Protein AF-A0A835RZ90-F1 (afdb_monomer_lite)

Sequence (85 aa):
MYKGMASEVFVPYMDPSDGWYYKGYMDAGENGIGVFAFPRPPQRLPAECVLRGCSIRRDVICIFERYAGDLAWRHSDQFLAQASI

Organism: Vanilla planifolia (NCBI:txid51239)

Structure (mmCIF, N/CA/C/O backbone):
data_AF-A0A835RZ90-F1
#
_entry.id   AF-A0A835RZ90-F1
#
loop_
_atom_site.group_PDB
_atom_site.id
_atom_site.type_symbol
_atom_site.label_atom_id
_atom_site.label_alt_id
_atom_site.label_comp_id
_atom_site.label_asym_id
_atom_site.label_entity_id
_atom_site.label_seq_id
_atom_site.pdbx_PDB_ins_code
_atom_site.Cartn_x
_atom_site.Cartn_y
_atom_site.Cartn_z
_atom_site.occupancy
_atom_site.B_iso_or_equiv
_atom_site.auth_seq_id
_atom_site.auth_comp_id
_atom_site.auth_asym_id
_atom_site.auth_atom_id
_atom_site.pdbx_PDB_model_num
ATOM 1 N N . MET A 1 1 ? 2.364 8.235 15.574 1.00 85.56 1 MET A N 1
ATOM 2 C CA . MET A 1 1 ? 2.935 8.157 14.209 1.00 85.56 1 MET A CA 1
ATOM 3 C C . MET A 1 1 ? 2.673 9.487 13.512 1.00 85.56 1 MET A C 1
ATOM 5 O O . MET A 1 1 ? 1.524 9.898 13.511 1.00 85.56 1 MET A O 1
ATOM 9 N N . TYR A 1 2 ? 3.696 10.164 12.971 1.00 96.75 2 TYR A N 1
ATOM 10 C CA . TYR A 1 2 ? 3.506 11.434 12.243 1.00 96.75 2 TYR A CA 1
ATOM 11 C C . TYR A 1 2 ? 3.032 11.214 10.797 1.00 96.75 2 TYR A C 1
ATOM 13 O O . TYR A 1 2 ? 2.129 11.899 10.330 1.00 96.75 2 TYR A O 1
ATOM 21 N N . LYS A 1 3 ? 3.603 10.224 10.098 1.00 96.88 3 LYS A N 1
ATOM 22 C CA . LYS A 1 3 ? 3.210 9.850 8.735 1.00 96.88 3 LYS A CA 1
ATOM 23 C C . LYS A 1 3 ? 3.460 8.361 8.500 1.00 96.88 3 LYS A C 1
ATOM 25 O O . LYS A 1 3 ? 4.528 7.866 8.846 1.00 96.88 3 LYS A O 1
ATOM 30 N N . GLY A 1 4 ? 2.486 7.674 7.911 1.00 94.56 4 GLY A N 1
ATOM 31 C CA . GLY A 1 4 ? 2.594 6.283 7.471 1.00 94.56 4 GLY A CA 1
ATOM 32 C C . GLY A 1 4 ? 1.928 6.119 6.109 1.00 94.56 4 GLY A C 1
ATOM 33 O O . GLY A 1 4 ? 0.820 6.609 5.906 1.00 94.56 4 GLY A O 1
ATOM 34 N N . MET A 1 5 ? 2.627 5.489 5.168 1.00 93.81 5 MET A N 1
ATOM 35 C CA . MET A 1 5 ? 2.145 5.211 3.813 1.00 93.81 5 MET A CA 1
ATOM 36 C C . MET A 1 5 ? 2.958 4.067 3.200 1.00 93.81 5 MET A C 1
ATOM 38 O O . MET A 1 5 ? 4.098 3.848 3.608 1.00 93.81 5 MET A O 1
ATOM 42 N N . ALA A 1 6 ? 2.394 3.368 2.214 1.00 92.12 6 ALA A N 1
ATOM 43 C CA . ALA A 1 6 ? 3.176 2.479 1.361 1.00 92.12 6 ALA A CA 1
ATOM 44 C C . ALA A 1 6 ? 4.067 3.340 0.456 1.00 92.12 6 ALA A C 1
ATOM 46 O O . ALA A 1 6 ? 3.551 4.141 -0.322 1.00 92.12 6 ALA A O 1
ATOM 47 N N . SER A 1 7 ? 5.387 3.232 0.615 1.00 95.06 7 SER A N 1
ATOM 48 C CA . SER A 1 7 ? 6.337 4.055 -0.137 1.00 95.06 7 SER A CA 1
ATOM 49 C C . SER A 1 7 ? 6.557 3.549 -1.557 1.00 95.06 7 SER A C 1
ATOM 51 O O . SER A 1 7 ? 6.660 4.365 -2.461 1.00 95.06 7 SER A O 1
ATOM 53 N N . GLU A 1 8 ? 6.650 2.230 -1.736 1.00 96.25 8 GLU A N 1
ATOM 54 C CA . GLU A 1 8 ? 6.963 1.593 -3.017 1.00 96.25 8 GLU A CA 1
ATOM 55 C C . GLU A 1 8 ? 6.489 0.131 -3.034 1.00 96.25 8 GLU A C 1
ATOM 57 O O . GLU A 1 8 ? 6.340 -0.483 -1.972 1.00 96.25 8 GLU A O 1
ATOM 62 N N . VAL A 1 9 ? 6.266 -0.418 -4.231 1.00 95.56 9 VAL A N 1
ATOM 63 C CA . VAL A 1 9 ? 6.021 -1.845 -4.479 1.00 95.56 9 VAL A CA 1
ATOM 64 C C . VAL A 1 9 ? 6.916 -2.300 -5.630 1.00 95.56 9 VAL A C 1
ATOM 66 O O . VAL A 1 9 ? 6.792 -1.811 -6.748 1.00 95.56 9 VAL A O 1
ATOM 69 N N . PHE A 1 10 ? 7.804 -3.255 -5.348 1.00 96.50 10 PHE A N 1
ATOM 70 C CA . PHE A 1 10 ? 8.709 -3.839 -6.336 1.00 96.50 10 PHE A CA 1
ATOM 71 C C . PHE A 1 10 ? 8.213 -5.220 -6.779 1.00 96.50 10 PHE A C 1
ATOM 73 O O . PHE A 1 10 ? 8.018 -6.101 -5.938 1.00 96.50 10 PHE A O 1
ATOM 80 N N . VAL A 1 11 ? 8.032 -5.415 -8.088 1.00 96.62 11 VAL A N 1
ATOM 81 C CA . VAL A 1 11 ? 7.513 -6.660 -8.683 1.00 96.62 11 VAL A CA 1
ATOM 82 C C . VAL A 1 11 ? 8.484 -7.191 -9.749 1.00 96.62 11 VAL A C 1
ATOM 84 O O . VAL A 1 11 ? 8.329 -6.888 -10.936 1.00 96.62 11 VAL A O 1
ATOM 87 N N . PRO A 1 12 ? 9.506 -7.975 -9.354 1.00 96.44 12 PRO A N 1
ATOM 88 C CA . PRO A 1 12 ? 10.451 -8.582 -10.286 1.00 96.44 12 PRO A CA 1
ATOM 89 C C . PRO A 1 12 ? 9.907 -9.868 -10.913 1.00 96.44 12 PRO A C 1
ATOM 91 O O . PRO A 1 12 ? 9.463 -10.778 -10.209 1.00 96.44 12 PRO A O 1
ATOM 94 N N . TYR A 1 13 ? 10.023 -9.983 -12.234 1.00 96.50 13 TYR A N 1
ATOM 95 C CA . TYR A 1 13 ? 9.852 -11.251 -12.939 1.00 96.50 13 TYR A CA 1
ATOM 96 C C . TYR A 1 13 ? 11.188 -12.004 -13.004 1.00 96.50 13 TYR A C 1
ATOM 98 O O . TYR A 1 13 ? 12.242 -11.403 -13.180 1.00 96.50 13 TYR A O 1
ATOM 106 N N . MET A 1 14 ? 11.134 -13.333 -12.862 1.00 96.94 14 MET A N 1
ATOM 107 C CA . MET A 1 14 ? 12.312 -14.221 -12.850 1.00 96.94 14 MET A CA 1
ATOM 108 C C . MET A 1 14 ? 12.426 -15.074 -14.123 1.00 96.94 14 MET A C 1
ATOM 110 O O . MET A 1 14 ? 13.108 -16.096 -14.134 1.00 96.94 14 MET A O 1
ATOM 114 N N . ASP A 1 15 ? 11.720 -14.682 -15.182 1.00 96.88 15 ASP A N 1
ATOM 115 C CA . ASP A 1 15 ? 11.765 -15.355 -16.476 1.00 96.88 15 ASP A CA 1
ATOM 116 C C . ASP A 1 15 ? 12.861 -14.713 -17.350 1.00 96.88 15 ASP A C 1
ATOM 118 O O . ASP A 1 15 ? 12.752 -13.528 -17.678 1.00 96.88 15 ASP A O 1
ATOM 122 N N . PRO A 1 16 ? 13.926 -15.457 -17.717 1.00 95.31 16 PRO A N 1
ATOM 123 C CA . PRO A 1 16 ? 15.030 -14.931 -18.513 1.00 95.31 16 PRO A CA 1
ATOM 124 C C . PRO A 1 16 ? 14.716 -14.847 -20.013 1.00 95.31 16 PRO A C 1
ATOM 126 O O . PRO A 1 16 ? 15.578 -14.416 -20.775 1.00 95.31 16 PRO A O 1
ATOM 129 N N . SER A 1 17 ? 13.537 -15.288 -20.462 1.00 96.44 17 SER A N 1
ATOM 130 C CA . SER A 1 17 ? 13.161 -15.222 -21.873 1.00 96.44 17 SER A CA 1
ATOM 131 C C . SER A 1 17 ? 13.076 -13.781 -22.391 1.00 96.44 17 SER A C 1
ATOM 133 O O . SER A 1 17 ? 12.835 -12.814 -21.649 1.00 96.44 17 SER A O 1
ATOM 135 N N . ASP A 1 18 ? 13.283 -13.635 -23.701 1.00 94.19 18 ASP A N 1
ATOM 136 C CA . ASP A 1 18 ? 13.157 -12.352 -24.385 1.00 94.19 18 ASP A CA 1
ATOM 137 C C . ASP A 1 18 ? 11.773 -11.740 -24.131 1.00 94.19 18 ASP A C 1
ATOM 139 O O . ASP A 1 18 ? 10.736 -12.394 -24.245 1.00 94.19 18 ASP A O 1
ATOM 143 N N . GLY A 1 19 ? 11.752 -10.458 -23.761 1.00 92.06 19 GLY A N 1
ATOM 144 C CA . GLY A 1 19 ? 10.519 -9.751 -23.403 1.00 92.06 19 GLY A CA 1
ATOM 145 C C . GLY A 1 19 ? 10.100 -9.876 -21.933 1.00 92.06 19 GLY A C 1
ATOM 146 O O . GLY A 1 19 ? 9.145 -9.204 -21.532 1.00 92.06 19 GLY A O 1
ATOM 147 N N . TRP A 1 20 ? 10.794 -10.679 -21.119 1.00 94.06 20 TRP A N 1
ATOM 148 C CA . TRP A 1 20 ? 10.522 -10.810 -19.682 1.00 94.06 20 TRP A CA 1
ATOM 149 C C . TRP A 1 20 ? 11.710 -10.465 -18.789 1.00 94.06 20 TRP A C 1
ATOM 151 O O . TRP A 1 20 ? 11.493 -9.883 -17.727 1.00 94.06 20 TRP A O 1
ATOM 161 N N . TYR A 1 21 ? 12.943 -10.704 -19.246 1.00 92.44 21 TYR A N 1
ATOM 162 C CA . TYR A 1 21 ? 14.154 -10.545 -18.429 1.00 92.44 21 TYR A CA 1
ATOM 163 C C . TYR A 1 21 ? 14.353 -9.145 -17.812 1.00 92.44 21 TYR A C 1
ATOM 165 O O . TYR A 1 21 ? 15.013 -9.014 -16.784 1.00 92.44 21 TYR A O 1
ATOM 173 N N . TYR A 1 22 ? 13.810 -8.090 -18.430 1.00 92.19 22 TYR A N 1
ATOM 174 C CA . TYR A 1 22 ? 13.939 -6.703 -17.962 1.00 92.19 22 TYR A CA 1
ATOM 175 C C . TYR A 1 22 ? 12.735 -6.211 -17.146 1.00 92.19 22 TYR A C 1
ATOM 177 O O . TYR A 1 22 ? 12.724 -5.065 -16.697 1.00 92.19 22 TYR A O 1
ATOM 185 N N . LYS A 1 23 ? 11.692 -7.032 -16.974 1.00 93.81 23 LYS A N 1
ATOM 186 C CA . LYS A 1 23 ? 10.469 -6.626 -16.274 1.00 93.81 23 LYS A CA 1
ATOM 187 C C . LYS A 1 23 ? 10.663 -6.717 -14.762 1.00 93.81 23 LYS A C 1
ATOM 189 O O . LYS A 1 23 ? 10.426 -7.755 -14.149 1.00 93.81 23 LYS A O 1
ATOM 194 N N . GLY A 1 24 ? 11.051 -5.602 -14.158 1.00 94.25 24 GLY A N 1
ATOM 195 C CA . GLY A 1 24 ? 10.979 -5.388 -12.717 1.00 94.25 24 GLY A CA 1
ATOM 196 C C . GLY A 1 24 ? 10.264 -4.079 -12.435 1.00 94.25 24 GLY A C 1
ATOM 197 O O . GLY A 1 24 ? 10.882 -3.028 -12.548 1.00 94.25 24 GLY A O 1
ATOM 198 N N . TYR A 1 25 ? 8.976 -4.150 -12.104 1.00 94.44 25 TYR A N 1
ATOM 199 C CA . TYR A 1 25 ? 8.154 -2.952 -11.931 1.00 94.44 25 TYR A CA 1
ATOM 200 C C . TYR A 1 25 ? 8.386 -2.298 -10.575 1.00 94.44 25 TYR A C 1
ATOM 202 O O . TYR A 1 25 ? 8.530 -2.992 -9.566 1.00 94.44 25 TYR A O 1
ATOM 210 N N . MET A 1 26 ? 8.360 -0.969 -10.563 1.00 95.69 26 MET A N 1
ATOM 211 C CA . MET A 1 26 ? 8.325 -0.137 -9.359 1.00 95.69 26 MET A CA 1
ATOM 212 C C . MET A 1 26 ? 6.992 0.618 -9.350 1.00 95.69 26 MET A C 1
ATOM 214 O O . MET A 1 26 ? 6.906 1.746 -9.829 1.00 95.69 26 MET A O 1
ATOM 218 N N . ASP A 1 27 ? 5.916 -0.021 -8.886 1.00 94.50 27 ASP A N 1
ATOM 219 C CA . ASP A 1 27 ? 4.546 0.424 -9.174 1.00 94.50 27 ASP A CA 1
ATOM 220 C C . ASP A 1 27 ? 4.225 1.824 -8.634 1.00 94.50 27 ASP A C 1
ATOM 222 O O . ASP A 1 27 ? 3.478 2.570 -9.268 1.00 94.50 27 ASP A O 1
ATOM 226 N N . ALA A 1 28 ? 4.755 2.219 -7.474 1.00 93.38 28 ALA A N 1
ATOM 227 C CA . ALA A 1 28 ? 4.518 3.560 -6.948 1.00 93.38 28 ALA A CA 1
ATOM 228 C C . ALA A 1 28 ? 5.291 4.616 -7.737 1.00 93.38 28 ALA A C 1
ATOM 230 O O . ALA A 1 28 ? 4.706 5.649 -8.067 1.00 93.38 28 ALA A O 1
ATOM 231 N N . GLY A 1 29 ? 6.562 4.352 -8.049 1.00 93.12 29 GLY A N 1
ATOM 232 C CA . GLY A 1 29 ? 7.427 5.255 -8.804 1.00 93.12 29 GLY A CA 1
ATOM 233 C C . GLY A 1 29 ? 7.069 5.385 -10.288 1.00 93.12 29 GLY A C 1
ATOM 234 O O . GLY A 1 29 ? 7.149 6.481 -10.835 1.00 93.12 29 GLY A O 1
ATOM 235 N N . GLU A 1 30 ? 6.651 4.298 -10.936 1.00 93.94 30 GLU A N 1
ATOM 236 C CA . GLU A 1 30 ? 6.370 4.255 -12.379 1.00 93.94 30 GLU A CA 1
ATOM 237 C C . GLU A 1 30 ? 4.909 4.581 -12.703 1.00 93.94 30 GLU A C 1
ATOM 239 O O . GLU A 1 30 ? 4.624 5.291 -13.666 1.00 93.94 30 GLU A O 1
ATOM 244 N N . ASN A 1 31 ? 3.979 4.066 -11.894 1.00 89.69 31 ASN A N 1
ATOM 245 C CA . ASN A 1 31 ? 2.5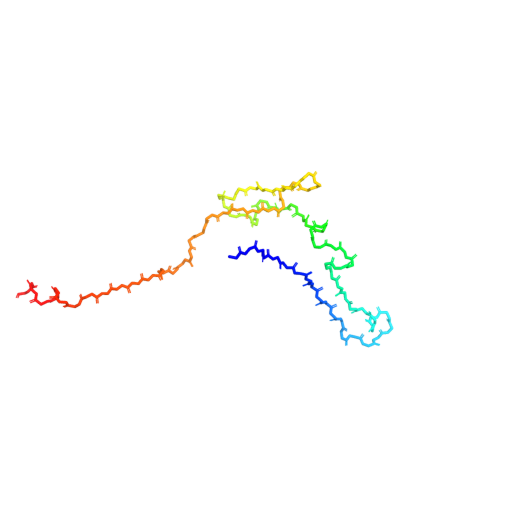49 4.043 -12.209 1.00 89.69 31 ASN A CA 1
ATOM 246 C C . ASN A 1 31 ? 1.697 4.831 -11.195 1.00 89.69 31 ASN A C 1
ATOM 248 O O . ASN A 1 31 ? 0.635 5.353 -11.535 1.00 89.69 31 ASN A O 1
ATOM 252 N N . GLY A 1 32 ? 2.155 4.958 -9.950 1.00 89.75 32 GLY A N 1
ATOM 253 C CA . GLY A 1 32 ? 1.437 5.624 -8.870 1.00 89.75 32 GLY A CA 1
ATOM 254 C C . GLY A 1 32 ? 0.263 4.794 -8.341 1.00 89.75 32 GLY A C 1
ATOM 255 O O . GLY A 1 32 ? -0.829 4.777 -8.910 1.00 89.75 32 GLY A O 1
ATOM 256 N N . ILE A 1 33 ? 0.430 4.182 -7.165 1.00 87.81 33 ILE A N 1
ATOM 257 C CA . ILE A 1 33 ? -0.562 3.267 -6.559 1.00 87.81 33 ILE A CA 1
ATOM 258 C C . ILE A 1 33 ? -1.950 3.922 -6.402 1.00 87.81 33 ILE A C 1
ATOM 260 O O . ILE A 1 33 ? -2.980 3.291 -6.634 1.00 87.81 33 ILE A O 1
ATOM 264 N N . GLY A 1 34 ? -2.001 5.209 -6.044 1.00 86.69 34 GLY A N 1
ATOM 265 C CA . GLY A 1 34 ? -3.265 5.942 -5.895 1.00 86.69 34 GLY A CA 1
ATOM 266 C C . GLY A 1 34 ? -3.975 6.230 -7.224 1.00 86.69 34 GLY A C 1
ATOM 267 O O . GLY A 1 34 ? -5.205 6.282 -7.265 1.00 86.69 34 GLY A O 1
ATOM 268 N N . VAL A 1 35 ? -3.218 6.378 -8.318 1.00 85.81 35 VAL A N 1
ATOM 269 C CA . VAL A 1 35 ? -3.770 6.615 -9.660 1.00 85.81 35 VAL A CA 1
ATOM 270 C C . VAL A 1 35 ? -4.448 5.361 -10.187 1.00 85.81 35 VAL A C 1
ATOM 272 O O . VAL A 1 35 ? -5.414 5.488 -10.921 1.00 85.81 35 VAL A O 1
ATOM 275 N N . PHE A 1 36 ? -4.026 4.169 -9.774 1.00 86.56 36 PHE A N 1
ATOM 276 C CA . PHE A 1 36 ? -4.651 2.904 -10.168 1.00 86.56 36 PHE A CA 1
ATOM 277 C C . PHE A 1 36 ? -5.659 2.356 -9.143 1.00 86.56 36 PHE A C 1
ATOM 279 O O . PHE A 1 36 ? -6.137 1.233 -9.281 1.00 86.56 36 PHE A O 1
ATOM 286 N N . ALA A 1 37 ? -6.055 3.142 -8.137 1.00 87.31 37 ALA A N 1
ATOM 287 C CA . ALA A 1 37 ? -7.078 2.729 -7.178 1.00 87.31 37 ALA A CA 1
ATOM 288 C C . ALA A 1 37 ? -8.483 2.759 -7.806 1.00 87.31 37 ALA A C 1
ATOM 290 O O . ALA A 1 37 ? -8.917 3.788 -8.326 1.00 87.31 37 ALA A O 1
ATOM 291 N N . PHE A 1 38 ? -9.224 1.653 -7.742 1.00 85.81 38 PHE A N 1
ATOM 292 C CA . PHE A 1 38 ? -10.585 1.557 -8.283 1.00 85.81 38 PHE A CA 1
ATOM 293 C C . PHE A 1 38 ? -11.638 1.557 -7.170 1.00 85.81 38 PHE A C 1
ATOM 295 O O . PHE A 1 38 ? -11.371 1.020 -6.090 1.00 85.81 38 PHE A O 1
ATOM 302 N N . PRO A 1 39 ? -12.840 2.113 -7.420 1.00 84.88 39 PRO A N 1
ATOM 303 C CA . PRO A 1 39 ? -13.959 1.973 -6.499 1.00 84.88 39 PRO A CA 1
ATOM 304 C C . PRO A 1 39 ? -14.251 0.495 -6.233 1.00 84.88 39 PRO A C 1
ATOM 306 O O . PRO A 1 39 ? -14.249 -0.326 -7.156 1.00 84.88 39 PRO A O 1
ATOM 309 N N . ARG A 1 40 ? -14.484 0.133 -4.969 1.00 77.12 40 ARG A N 1
ATOM 310 C CA . ARG A 1 40 ? -14.774 -1.264 -4.620 1.00 77.12 40 ARG A CA 1
ATOM 311 C C . ARG A 1 40 ? -16.220 -1.628 -4.970 1.00 77.12 40 ARG A C 1
ATOM 313 O O . ARG A 1 40 ? -17.125 -0.861 -4.649 1.00 77.12 40 ARG A O 1
ATOM 320 N N . PRO A 1 41 ? -16.463 -2.820 -5.545 1.00 81.00 41 PRO A N 1
ATOM 321 C CA . PRO A 1 41 ? -17.819 -3.309 -5.743 1.00 81.00 41 PRO A CA 1
ATOM 322 C C . PRO A 1 41 ? -18.486 -3.602 -4.386 1.00 81.00 41 PRO A C 1
ATOM 324 O O . PRO A 1 41 ? -17.801 -4.065 -3.463 1.00 81.00 41 PRO A O 1
ATOM 327 N N . PRO A 1 42 ? -19.808 -3.388 -4.255 1.00 72.88 42 PRO A N 1
ATOM 328 C CA . PRO A 1 42 ? -20.522 -3.491 -2.980 1.00 72.88 42 PRO 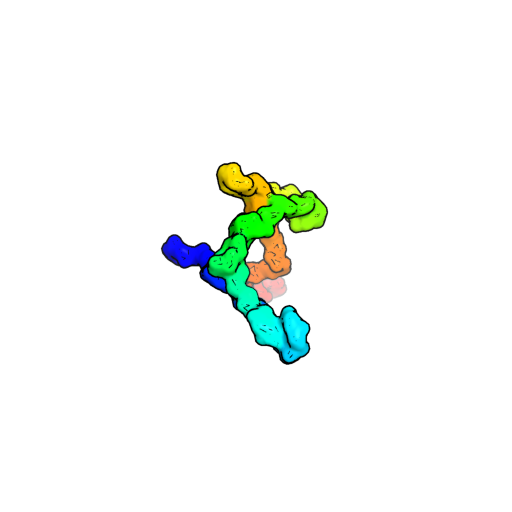A CA 1
ATOM 329 C C . PRO A 1 42 ? -20.410 -4.877 -2.334 1.00 72.88 42 PRO A C 1
ATOM 331 O O . PRO A 1 42 ? -20.391 -4.986 -1.116 1.00 72.88 42 PRO A O 1
ATOM 334 N N . GLN A 1 43 ? -20.229 -5.938 -3.125 1.00 80.62 43 GLN A N 1
ATOM 335 C CA . GLN A 1 43 ? -20.077 -7.309 -2.624 1.00 80.62 43 GLN A CA 1
ATOM 336 C C . GLN A 1 43 ? -18.771 -7.543 -1.844 1.00 80.62 43 GLN A C 1
ATOM 338 O O . GLN A 1 43 ? -18.647 -8.542 -1.144 1.00 80.62 43 GLN A O 1
ATOM 343 N N . ARG A 1 44 ? -17.773 -6.660 -1.984 1.00 77.00 44 ARG A N 1
ATOM 344 C CA . ARG A 1 44 ? -16.479 -6.756 -1.283 1.00 77.00 44 ARG A CA 1
ATOM 345 C C . ARG A 1 44 ? -16.379 -5.807 -0.088 1.00 77.00 44 ARG A C 1
ATOM 347 O O . ARG A 1 44 ? -15.299 -5.687 0.492 1.00 77.00 44 ARG A O 1
ATOM 354 N N . LEU A 1 45 ? -17.457 -5.098 0.242 1.00 84.44 45 LEU A N 1
ATOM 355 C CA . LEU A 1 45 ? -17.489 -4.131 1.329 1.00 84.44 45 LEU A CA 1
ATOM 356 C C . LEU A 1 45 ? -18.214 -4.719 2.546 1.00 84.44 45 LEU A C 1
ATOM 358 O O . LEU A 1 45 ? -19.253 -5.360 2.390 1.00 84.44 45 LEU A O 1
ATOM 362 N N . PRO A 1 46 ? -17.700 -4.489 3.763 1.00 85.62 46 PRO A N 1
ATOM 363 C CA . PRO A 1 46 ? -18.483 -4.655 4.981 1.00 85.62 46 PRO A CA 1
ATOM 364 C C . PRO A 1 46 ? -19.752 -3.796 4.926 1.00 85.62 46 PRO A C 1
ATOM 366 O O . PRO A 1 46 ? -19.731 -2.708 4.347 1.00 85.62 46 PRO A O 1
ATOM 369 N N . ALA A 1 47 ? -20.837 -4.267 5.546 1.00 81.75 47 ALA A N 1
ATOM 370 C CA . ALA A 1 47 ? -22.148 -3.614 5.473 1.00 81.75 47 ALA A CA 1
ATOM 371 C C . ALA A 1 47 ? -22.127 -2.151 5.957 1.00 81.75 47 ALA A C 1
ATOM 373 O O . ALA A 1 47 ? -22.782 -1.298 5.369 1.00 81.75 47 ALA A O 1
ATOM 374 N N . GLU A 1 48 ? -21.327 -1.852 6.981 1.00 84.69 48 GLU A N 1
ATOM 375 C CA . GLU A 1 48 ? -21.225 -0.520 7.598 1.00 84.69 48 GLU A CA 1
ATOM 376 C C . GLU A 1 48 ? -20.060 0.314 7.039 1.00 84.69 48 GLU A C 1
ATOM 378 O O . GLU A 1 48 ? -19.548 1.228 7.683 1.00 84.69 48 GLU A O 1
ATOM 383 N N . CYS A 1 49 ? -19.593 -0.010 5.832 1.00 88.06 49 CYS A N 1
ATOM 384 C CA . CYS A 1 49 ? -18.506 0.723 5.207 1.00 88.06 49 CYS A CA 1
ATOM 385 C C . CYS A 1 49 ? -18.898 2.167 4.868 1.00 88.06 49 CYS A C 1
ATOM 387 O O . CYS A 1 49 ? -19.813 2.428 4.088 1.00 88.06 49 CYS A O 1
ATOM 389 N N . VAL A 1 50 ? -18.102 3.109 5.363 1.00 88.94 50 VAL A N 1
ATOM 390 C CA . VAL A 1 50 ? -18.162 4.518 5.000 1.00 88.94 50 VAL A CA 1
ATOM 391 C C . VAL A 1 50 ? -17.113 4.8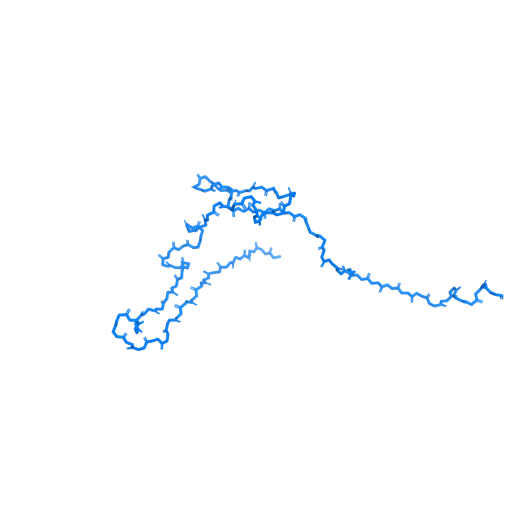12 3.928 1.00 88.94 50 VAL A C 1
ATOM 393 O O . VAL A 1 50 ? -15.904 4.724 4.169 1.00 88.94 50 VAL A O 1
ATOM 396 N N . LEU A 1 51 ? -17.580 5.187 2.737 1.00 87.75 51 LEU A N 1
ATOM 397 C CA . LEU A 1 51 ? -16.725 5.458 1.583 1.00 87.75 51 LEU A CA 1
ATOM 398 C C . LEU A 1 51 ? -16.113 6.869 1.629 1.00 87.75 51 LEU A C 1
ATOM 400 O O . LEU A 1 51 ? -16.711 7.845 2.102 1.00 87.75 51 LEU A O 1
ATOM 404 N N . ARG A 1 52 ? -14.863 6.959 1.172 1.00 86.06 52 ARG A N 1
ATOM 405 C CA . ARG A 1 52 ? -14.040 8.171 1.090 1.00 86.06 52 ARG A CA 1
ATOM 406 C C . ARG A 1 52 ? -13.234 8.170 -0.212 1.00 86.06 52 ARG A C 1
ATOM 408 O O . ARG A 1 52 ? -12.934 7.125 -0.788 1.00 86.06 52 ARG A O 1
ATOM 415 N N . GLY A 1 53 ? -12.847 9.359 -0.657 1.00 83.62 53 GLY A N 1
ATOM 416 C CA . GLY A 1 53 ? -12.024 9.563 -1.846 1.00 83.62 53 GLY A CA 1
ATOM 417 C C . GLY A 1 53 ? -11.456 10.978 -1.899 1.00 83.62 53 GLY A C 1
ATOM 418 O O . GLY A 1 53 ? -11.594 11.744 -0.945 1.00 83.62 53 GLY A O 1
ATOM 419 N N . CYS A 1 54 ? -10.825 11.324 -3.017 1.00 78.56 54 CYS A N 1
ATOM 420 C CA . CYS A 1 54 ? -10.343 12.673 -3.308 1.00 78.56 54 CYS A CA 1
ATOM 421 C C . CYS A 1 54 ? -11.047 13.243 -4.551 1.00 78.56 54 CYS A C 1
ATOM 423 O O . CYS A 1 54 ? -11.894 12.591 -5.161 1.00 78.56 54 CYS A O 1
ATOM 425 N N . SER A 1 55 ? -10.692 14.467 -4.945 1.00 75.94 55 SER A N 1
ATOM 426 C CA . SER A 1 55 ? -11.253 15.131 -6.131 1.00 75.94 55 SER A CA 1
ATOM 427 C C . SER A 1 55 ? -11.054 14.341 -7.431 1.00 75.94 55 SER A C 1
ATOM 429 O O . SER A 1 55 ? -11.873 14.456 -8.336 1.00 75.94 55 SER A O 1
ATOM 431 N N . ILE A 1 56 ? -9.997 13.529 -7.512 1.00 77.25 56 ILE A N 1
ATOM 432 C CA . ILE A 1 56 ? -9.619 12.770 -8.712 1.00 77.25 56 ILE A CA 1
ATOM 433 C C . ILE A 1 56 ? -10.336 11.412 -8.761 1.00 77.25 56 ILE A C 1
ATOM 435 O O . ILE A 1 56 ? -10.709 10.954 -9.839 1.00 77.25 56 ILE A O 1
ATOM 439 N N . ARG A 1 57 ? -10.550 10.758 -7.609 1.00 81.12 57 ARG A N 1
ATOM 440 C CA . ARG A 1 57 ? -11.233 9.456 -7.517 1.00 81.12 57 ARG A CA 1
ATOM 441 C C . ARG A 1 57 ? -12.112 9.374 -6.273 1.00 81.12 57 ARG A C 1
ATOM 443 O O . ARG A 1 57 ? -11.633 9.550 -5.152 1.00 81.12 57 ARG A O 1
ATOM 450 N N . ARG A 1 58 ? -13.393 9.065 -6.483 1.00 84.38 58 ARG A N 1
ATOM 451 C CA . ARG A 1 58 ? -14.384 8.850 -5.420 1.00 84.38 58 ARG A CA 1
ATOM 452 C C . ARG A 1 58 ? -14.423 7.380 -5.012 1.00 84.38 58 ARG A C 1
ATOM 454 O O . ARG A 1 58 ? -14.105 6.510 -5.816 1.00 84.38 58 ARG A O 1
ATOM 461 N N . ASP A 1 59 ? -14.806 7.137 -3.763 1.00 86.56 59 ASP A N 1
ATOM 462 C CA . ASP A 1 59 ? -15.165 5.809 -3.249 1.00 86.56 59 ASP A CA 1
ATOM 463 C C . ASP A 1 59 ? -14.067 4.734 -3.344 1.00 86.56 59 ASP A C 1
ATOM 465 O O . ASP A 1 59 ? -14.336 3.543 -3.498 1.00 86.56 59 ASP A O 1
ATOM 469 N N . VAL A 1 60 ? -12.806 5.161 -3.220 1.00 89.38 60 VAL A N 1
ATOM 470 C CA . VAL A 1 60 ? -11.619 4.287 -3.268 1.00 89.38 60 VAL A CA 1
ATOM 471 C C . VAL A 1 60 ? -11.124 3.855 -1.884 1.00 89.38 60 VAL A C 1
ATOM 473 O O . VAL A 1 60 ? -10.385 2.880 -1.772 1.00 89.38 60 VAL A O 1
ATOM 476 N N . ILE A 1 61 ? -11.537 4.549 -0.821 1.00 90.12 61 ILE A N 1
ATOM 477 C CA . ILE A 1 61 ? -11.203 4.225 0.572 1.00 90.12 61 ILE A CA 1
ATOM 478 C C . ILE A 1 61 ? -12.486 3.832 1.306 1.00 90.12 61 ILE A C 1
ATOM 480 O O . ILE A 1 61 ? -13.495 4.522 1.210 1.00 90.12 61 ILE A O 1
ATOM 484 N N . CYS A 1 62 ? -12.426 2.744 2.072 1.00 90.31 62 CYS A N 1
ATOM 485 C CA . CYS A 1 62 ? -13.511 2.262 2.922 1.00 90.31 62 CYS A CA 1
ATOM 486 C C . CYS A 1 62 ? -13.056 2.258 4.383 1.00 90.31 62 CYS A C 1
ATOM 488 O O . CYS A 1 62 ? -12.043 1.634 4.701 1.00 90.31 62 CYS A O 1
ATOM 490 N N . ILE A 1 63 ? -13.810 2.925 5.255 1.00 91.62 63 ILE A N 1
ATOM 491 C CA . ILE A 1 63 ? -13.612 2.907 6.709 1.00 91.62 63 ILE A CA 1
ATOM 492 C C . ILE A 1 63 ? -14.781 2.141 7.323 1.00 91.62 63 ILE A C 1
ATOM 494 O O . ILE A 1 63 ? -15.928 2.425 6.998 1.00 91.62 63 ILE A O 1
ATOM 498 N N . PHE A 1 64 ? -14.497 1.161 8.174 1.00 91.44 64 PHE A N 1
ATOM 499 C CA . PHE A 1 64 ? -15.510 0.297 8.775 1.00 91.44 64 PHE A CA 1
ATOM 500 C C . PHE A 1 64 ? -15.043 -0.211 10.135 1.00 91.44 64 PHE A C 1
ATOM 502 O O . PHE A 1 64 ? -13.840 -0.316 10.391 1.00 91.44 64 PHE A O 1
ATOM 509 N N . GLU A 1 65 ? -16.002 -0.575 10.976 1.00 91.81 65 GLU A N 1
ATOM 510 C CA . GLU A 1 65 ? -15.748 -1.326 12.197 1.00 91.81 65 GLU A CA 1
ATOM 511 C C . GLU A 1 65 ? -15.811 -2.826 11.906 1.00 91.81 65 GLU A C 1
ATOM 513 O O . GLU A 1 65 ? -16.570 -3.289 11.051 1.00 91.81 65 GLU A O 1
ATOM 518 N N . ARG A 1 66 ? -14.978 -3.606 12.596 1.00 88.75 66 ARG A N 1
ATOM 519 C CA . ARG A 1 66 ? -15.014 -5.066 12.501 1.00 88.75 66 ARG A CA 1
ATOM 520 C C . ARG A 1 66 ? -14.876 -5.696 13.871 1.00 88.75 66 ARG A C 1
ATOM 522 O O . ARG A 1 66 ? -14.041 -5.271 14.669 1.00 88.75 66 ARG A O 1
ATOM 529 N N . TYR A 1 67 ? -15.623 -6.770 14.091 1.00 90.38 67 TYR A N 1
ATOM 530 C CA . TYR A 1 67 ? -15.348 -7.668 15.199 1.00 90.38 67 TYR A CA 1
ATOM 531 C C . TYR A 1 67 ? -14.054 -8.432 14.900 1.00 90.38 67 TYR A C 1
ATOM 533 O O . TYR A 1 67 ? -13.945 -9.091 13.865 1.00 90.38 67 TYR A O 1
ATOM 541 N N . ALA A 1 68 ? -13.054 -8.307 15.774 1.00 88.62 68 ALA A N 1
ATOM 542 C CA . ALA A 1 68 ? -11.745 -8.926 15.568 1.00 88.62 68 ALA A CA 1
ATOM 543 C C . ALA A 1 68 ? -11.775 -10.459 15.694 1.00 88.62 68 ALA A C 1
ATOM 545 O O . ALA A 1 68 ? -10.833 -11.108 15.256 1.00 88.62 68 ALA A O 1
ATOM 546 N N . GLY A 1 69 ? -12.840 -11.030 16.267 1.00 89.38 69 GLY A N 1
ATOM 547 C CA . GLY A 1 69 ? -12.964 -12.465 16.538 1.00 89.38 69 GLY A CA 1
ATOM 548 C C . GLY A 1 69 ? -12.391 -12.875 17.894 1.00 89.38 69 GLY A C 1
ATOM 549 O O . GLY A 1 69 ? -12.906 -13.806 18.504 1.00 89.38 69 GLY A O 1
ATOM 550 N N . ASP A 1 70 ? -11.409 -12.125 18.397 1.00 90.44 70 ASP A N 1
ATOM 551 C CA . ASP A 1 70 ? -10.666 -12.459 19.609 1.00 90.44 70 ASP A CA 1
ATOM 552 C C . ASP A 1 70 ? -10.885 -11.450 20.744 1.00 90.44 70 ASP A C 1
ATOM 554 O O . ASP A 1 70 ? -11.122 -10.256 20.532 1.00 90.44 70 ASP A O 1
ATOM 558 N N . LEU A 1 71 ? -10.768 -11.945 21.979 1.00 90.12 71 LEU A N 1
ATOM 559 C CA . LEU A 1 71 ? -10.759 -11.116 23.182 1.00 90.12 71 LEU A CA 1
ATOM 560 C C . LEU A 1 71 ? -9.486 -10.264 23.200 1.00 90.12 71 LEU A C 1
ATOM 562 O O . LEU A 1 71 ? -8.382 -10.803 23.168 1.00 90.12 71 LEU A O 1
ATOM 566 N N . ALA A 1 72 ? -9.634 -8.943 23.317 1.00 92.50 72 ALA A N 1
ATOM 567 C CA . ALA A 1 72 ? -8.490 -8.033 23.399 1.00 92.50 72 ALA A CA 1
ATOM 568 C C . ALA A 1 72 ? -7.593 -8.336 24.613 1.00 92.50 72 ALA A C 1
ATOM 570 O O . ALA A 1 72 ? -6.372 -8.236 24.533 1.00 92.50 72 ALA A O 1
ATOM 571 N N . TRP A 1 73 ? -8.208 -8.715 25.735 1.00 91.81 73 TRP A N 1
ATOM 572 C CA . TRP A 1 73 ? -7.549 -9.231 26.929 1.00 91.81 73 TRP A CA 1
ATOM 573 C C . TRP A 1 73 ? -8.585 -9.937 27.814 1.00 91.81 73 TRP A C 1
ATOM 575 O O . TRP A 1 73 ? -9.788 -9.698 27.697 1.00 91.81 73 TRP A O 1
ATOM 585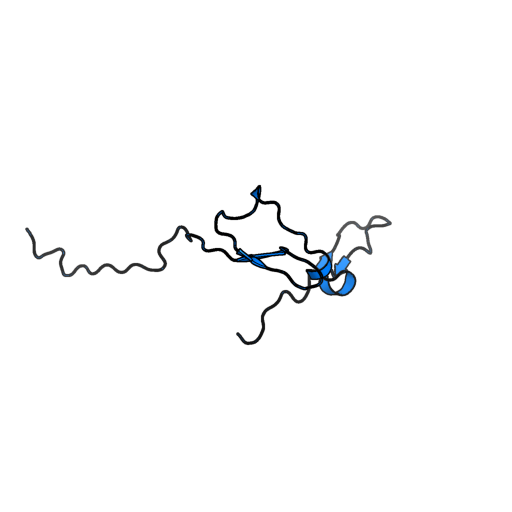 N N . ARG A 1 74 ? -8.122 -10.811 28.711 1.00 90.00 74 ARG A N 1
ATOM 586 C CA . ARG A 1 74 ? -8.930 -11.372 29.802 1.00 90.00 74 ARG A CA 1
ATOM 587 C C . ARG A 1 74 ? -8.066 -11.514 31.050 1.00 90.00 74 ARG A C 1
ATOM 589 O O . ARG A 1 74 ? -6.903 -11.889 30.938 1.00 90.00 74 ARG A O 1
ATOM 596 N N . HIS A 1 75 ? -8.645 -11.251 32.215 1.00 89.62 75 HIS A N 1
ATOM 597 C CA . HIS A 1 75 ? -8.051 -11.554 33.520 1.00 89.62 75 HIS A CA 1
ATOM 598 C C . HIS A 1 75 ? -9.041 -12.395 34.328 1.00 89.62 75 HIS A C 1
ATOM 600 O O . HIS A 1 75 ? -10.253 -12.252 34.165 1.00 89.62 75 HIS A O 1
ATOM 606 N N . SER A 1 76 ? -8.549 -13.301 35.167 1.00 86.31 76 SER A N 1
ATOM 607 C CA . SER A 1 76 ? -9.391 -14.129 36.035 1.00 86.31 76 SER A CA 1
ATOM 608 C C . SER A 1 76 ? -8.720 -14.274 37.395 1.00 86.31 76 SER A C 1
ATOM 610 O O . SER A 1 76 ? -7.691 -14.937 37.503 1.00 86.31 76 SER A O 1
ATOM 612 N N . ASP A 1 77 ? -9.308 -13.659 38.423 1.00 82.25 77 ASP A N 1
ATOM 613 C CA . ASP A 1 77 ? -8.863 -13.800 39.811 1.00 82.25 77 ASP A CA 1
ATOM 614 C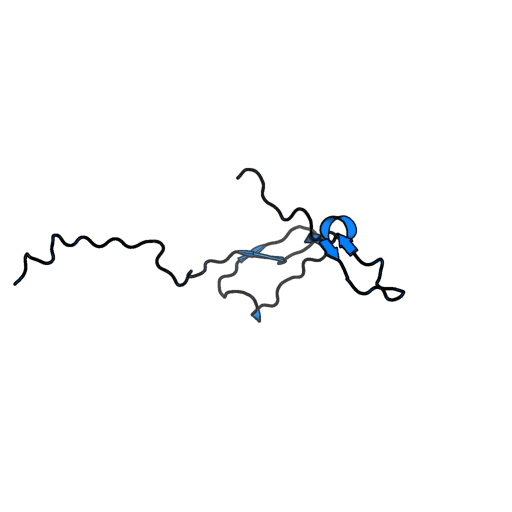 C . ASP A 1 77 ? -9.495 -15.031 40.469 1.00 82.25 77 ASP A C 1
ATOM 616 O O . ASP A 1 77 ? -10.703 -15.250 40.390 1.00 82.25 77 ASP A O 1
ATOM 620 N N . GLN A 1 78 ? -8.681 -15.830 41.161 1.00 71.81 78 GLN A N 1
ATOM 621 C CA . GLN A 1 78 ? -9.126 -17.063 41.827 1.00 71.81 78 GLN A CA 1
ATOM 622 C C . GLN A 1 78 ? -9.621 -16.854 43.271 1.00 71.81 78 GLN A C 1
ATOM 624 O O . GLN A 1 78 ? -10.076 -17.805 43.901 1.00 71.81 78 GLN A O 1
ATOM 629 N N . PHE A 1 79 ? -9.575 -15.633 43.815 1.00 60.47 79 PHE A N 1
ATOM 630 C CA . PHE A 1 79 ? -9.798 -15.409 45.252 1.00 60.47 79 PHE A CA 1
ATOM 631 C C . PHE A 1 79 ? -11.271 -15.520 45.705 1.00 60.47 79 PHE A C 1
ATOM 633 O O . PHE A 1 79 ? -11.535 -15.681 46.891 1.00 60.47 79 PHE A O 1
ATOM 640 N N . LEU A 1 80 ? -12.243 -15.491 44.783 1.00 57.47 80 LEU A N 1
ATOM 641 C CA . LEU A 1 80 ? -13.675 -15.655 45.096 1.00 57.47 80 LEU A CA 1
ATOM 642 C C . LEU A 1 80 ? -14.217 -17.071 44.831 1.00 57.47 80 LEU A C 1
ATOM 644 O O . LEU A 1 80 ? -15.363 -17.354 45.172 1.00 57.47 80 LEU A O 1
ATOM 648 N N . ALA A 1 81 ? -13.410 -17.988 44.284 1.00 55.25 81 ALA A N 1
ATOM 649 C CA . ALA A 1 81 ? -13.850 -19.361 44.003 1.00 55.25 81 ALA A CA 1
ATOM 650 C C . ALA A 1 81 ? -13.959 -20.255 45.260 1.00 55.25 81 ALA A C 1
ATOM 652 O O . ALA A 1 81 ? -14.410 -21.391 45.157 1.00 55.25 81 ALA A O 1
ATOM 653 N N . GLN A 1 82 ? -13.565 -19.761 46.442 1.00 53.72 82 GLN A N 1
ATOM 654 C CA . GLN A 1 82 ? -13.590 -20.514 47.707 1.00 53.72 82 GLN A CA 1
ATOM 655 C C . GLN A 1 82 ? -14.619 -20.008 48.736 1.00 53.72 82 GLN A C 1
ATOM 657 O O . GLN A 1 82 ? -14.676 -20.546 49.835 1.00 53.72 82 GLN A O 1
ATOM 662 N N . ALA A 1 83 ? -15.446 -19.007 48.410 1.00 54.69 83 ALA A N 1
ATOM 663 C CA . ALA A 1 83 ? -16.405 -18.418 49.360 1.00 54.69 83 ALA A CA 1
ATOM 664 C C . ALA A 1 83 ? -17.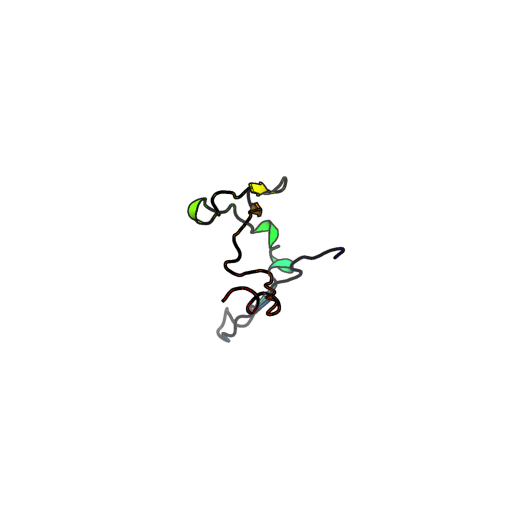878 -18.821 49.129 1.00 54.69 83 ALA A C 1
ATOM 666 O O . ALA A 1 83 ? -18.779 -18.165 49.647 1.00 54.69 83 ALA A O 1
ATOM 667 N N . SER A 1 84 ? -18.150 -19.878 48.353 1.00 45.25 84 SER A N 1
ATOM 668 C CA . SER A 1 84 ? -19.511 -20.429 48.223 1.00 45.25 84 SER A CA 1
ATOM 669 C C . SER A 1 84 ? -19.527 -21.925 47.889 1.00 45.25 84 SER A C 1
ATOM 671 O O . SER A 1 84 ? -19.871 -22.309 46.776 1.00 45.25 84 SER A O 1
ATOM 673 N N . ILE A 1 85 ? -19.160 -22.756 48.872 1.00 44.25 85 ILE A N 1
ATOM 674 C CA . ILE A 1 85 ? -19.790 -24.058 49.175 1.00 44.25 85 ILE A CA 1
ATOM 675 C C . ILE A 1 85 ? -19.849 -24.172 50.698 1.00 44.25 85 ILE A C 1
ATOM 677 O O . ILE A 1 85 ? -18.809 -23.881 51.329 1.00 44.25 85 ILE A O 1
#

Secondary structure (DSSP, 8-state):
---------EEE----STTTTT-EEEHHHHT-TTTT--PPPGGGS-TT-EEE--SS-SS-EEE-----SS-S------TTTTS--

InterPro domains:
  IPR000269 Copper amine oxidase [PTHR10638] (1-38)
  IPR036460 Copper amine oxidase, catalytic domain superfamily [G3DSA:2.70.98.20] (1-85)
  IPR036460 Copper amine oxidase, catalytic domain superfamily [SSF49998] (1-79)

pLDDT: mean 86.14, std 11.61, range [44.25, 96.94]

Foldseek 3Di:
DPDDDDPWDWDADPDCDPPRVPDIDTCCVPPNPLNPQDADDPVPDDPAWDAADDPNDTRRDTDDDDDPVDDPDDDDDPPCVPPDD

Radius of gyration: 23.8 Å; chains: 1; bounding box: 37×39×74 Å